Protein AF-A0A533V4X2-F1 (afdb_monomer_lite)

Structure (mmCIF, N/CA/C/O backbone):
data_AF-A0A533V4X2-F1
#
_entry.id   AF-A0A533V4X2-F1
#
loop_
_atom_site.group_PDB
_atom_site.id
_atom_site.type_symbol
_atom_site.label_atom_id
_atom_site.label_alt_id
_atom_site.label_comp_id
_atom_site.label_asym_id
_atom_site.label_entity_id
_atom_site.label_seq_id
_atom_site.pdbx_PDB_ins_code
_atom_site.Cartn_x
_atom_site.Cartn_y
_atom_site.Cartn_z
_atom_site.occupancy
_atom_site.B_iso_or_equiv
_atom_site.auth_seq_id
_atom_site.auth_comp_id
_atom_site.auth_asym_id
_atom_site.auth_atom_id
_atom_site.pdbx_PDB_model_num
ATOM 1 N N . MET A 1 1 ? -10.878 0.801 27.905 1.00 36.75 1 MET A N 1
ATOM 2 C CA . MET A 1 1 ? -9.970 1.420 26.915 1.00 36.75 1 MET A CA 1
ATOM 3 C C . MET A 1 1 ? -9.820 0.450 25.758 1.00 36.75 1 MET A C 1
ATOM 5 O O . MET A 1 1 ? -9.264 -0.616 25.973 1.00 36.75 1 MET A O 1
ATOM 9 N N . SER A 1 2 ? -10.381 0.737 24.579 1.00 46.00 2 SER A N 1
ATOM 10 C CA . SER A 1 2 ? -10.119 -0.096 23.400 1.00 46.00 2 SER A CA 1
ATOM 11 C C . SER A 1 2 ? -8.735 0.260 22.874 1.00 46.00 2 SER A C 1
ATOM 13 O O . SER A 1 2 ? -8.535 1.357 22.356 1.00 46.00 2 SER A O 1
ATOM 15 N N . THR A 1 3 ? -7.774 -0.639 23.036 1.00 48.94 3 THR A N 1
ATOM 16 C CA . THR A 1 3 ? -6.493 -0.575 22.339 1.00 48.94 3 THR A CA 1
ATOM 17 C C . THR A 1 3 ? -6.769 -0.788 20.854 1.00 48.94 3 THR A C 1
ATOM 19 O O . THR A 1 3 ? -6.816 -1.914 20.369 1.00 48.94 3 THR A O 1
ATOM 22 N N . SER A 1 4 ? -7.047 0.290 20.122 1.00 56.12 4 SER A N 1
ATOM 23 C CA . SER A 1 4 ? -7.152 0.238 18.668 1.00 56.12 4 SER A CA 1
ATOM 24 C C . SER A 1 4 ? -5.762 -0.053 18.115 1.00 56.12 4 SER A C 1
ATOM 26 O O . SER A 1 4 ? -4.965 0.859 17.907 1.00 56.12 4 SER A O 1
ATOM 28 N N . THR A 1 5 ? -5.450 -1.334 17.929 1.00 61.84 5 THR A N 1
ATOM 29 C CA . THR A 1 5 ? -4.327 -1.762 17.102 1.00 61.84 5 THR A CA 1
ATOM 30 C C . THR A 1 5 ? -4.601 -1.227 15.704 1.00 61.84 5 THR A C 1
ATOM 32 O O . THR A 1 5 ? -5.537 -1.653 15.027 1.00 61.84 5 THR A O 1
ATOM 35 N N . ASN A 1 6 ? -3.867 -0.187 15.315 1.00 71.69 6 ASN A N 1
ATOM 36 C CA . ASN A 1 6 ? -4.043 0.450 14.021 1.00 71.69 6 ASN A CA 1
ATOM 37 C C . ASN A 1 6 ? -3.504 -0.506 12.948 1.00 71.69 6 ASN A C 1
ATOM 39 O O . ASN A 1 6 ? -2.303 -0.555 12.698 1.00 71.69 6 ASN A O 1
ATOM 43 N N . ARG A 1 7 ? -4.382 -1.351 12.399 1.00 85.56 7 ARG A N 1
ATOM 44 C CA . ARG A 1 7 ? -4.024 -2.354 11.390 1.00 85.56 7 ARG A CA 1
ATOM 45 C C . ARG A 1 7 ? -3.724 -1.647 10.075 1.00 85.56 7 ARG A C 1
ATOM 47 O O . ARG A 1 7 ? -4.507 -0.807 9.643 1.00 85.56 7 ARG A O 1
ATOM 54 N N . ILE A 1 8 ? -2.618 -1.985 9.432 1.00 89.81 8 ILE A N 1
ATOM 55 C CA . ILE A 1 8 ? -2.208 -1.381 8.168 1.00 89.81 8 ILE A CA 1
ATOM 56 C C . ILE A 1 8 ? -2.623 -2.305 7.022 1.00 89.81 8 ILE A C 1
ATOM 58 O O . ILE A 1 8 ? -2.292 -3.492 6.997 1.00 89.81 8 ILE A O 1
ATOM 62 N N . VAL A 1 9 ? -3.337 -1.752 6.048 1.00 91.00 9 VAL A N 1
ATOM 63 C CA . VAL A 1 9 ? -3.598 -2.410 4.767 1.00 91.00 9 VAL A CA 1
ATOM 64 C C . VAL A 1 9 ? -2.708 -1.754 3.725 1.00 91.00 9 VAL A C 1
ATOM 66 O O . VAL A 1 9 ? -2.865 -0.571 3.434 1.00 91.00 9 VAL A O 1
ATOM 69 N N . SER A 1 10 ? -1.763 -2.524 3.189 1.00 91.81 10 SER A N 1
ATOM 70 C CA . SER A 1 10 ? -0.856 -2.067 2.140 1.00 91.81 10 SER A CA 1
ATOM 71 C C . SER A 1 10 ? -1.327 -2.569 0.780 1.00 91.81 10 SER A C 1
ATOM 73 O O . SER A 1 10 ? -1.456 -3.778 0.564 1.00 91.81 10 SER A O 1
ATOM 75 N N . ILE A 1 11 ? -1.591 -1.638 -0.131 1.00 93.44 11 ILE A N 1
ATOM 76 C CA . ILE A 1 11 ? -1.928 -1.911 -1.528 1.00 93.44 11 ILE A CA 1
ATOM 77 C C . ILE A 1 11 ? -0.657 -1.694 -2.344 1.00 93.44 11 ILE A C 1
ATOM 79 O O . ILE A 1 11 ? -0.125 -0.583 -2.369 1.00 93.44 11 ILE A O 1
ATOM 83 N N . VAL A 1 12 ? -0.166 -2.746 -2.993 1.00 92.88 12 VAL A N 1
ATOM 84 C CA . VAL A 1 12 ? 1.066 -2.698 -3.788 1.00 92.88 12 VAL A CA 1
ATOM 85 C C . VAL A 1 12 ? 0.750 -3.139 -5.208 1.00 92.88 12 VAL A C 1
ATOM 87 O O . VAL A 1 12 ? 0.528 -4.324 -5.456 1.00 92.88 12 VAL A O 1
ATOM 90 N N . ASP A 1 13 ? 0.731 -2.194 -6.136 1.00 92.25 13 ASP A N 1
ATOM 91 C CA . ASP A 1 13 ? 0.417 -2.435 -7.545 1.00 92.25 13 ASP A CA 1
ATOM 92 C C . ASP A 1 13 ? 1.175 -1.416 -8.396 1.00 92.25 13 ASP A C 1
ATOM 94 O O . ASP A 1 13 ? 1.222 -0.247 -8.029 1.00 92.25 13 ASP A O 1
A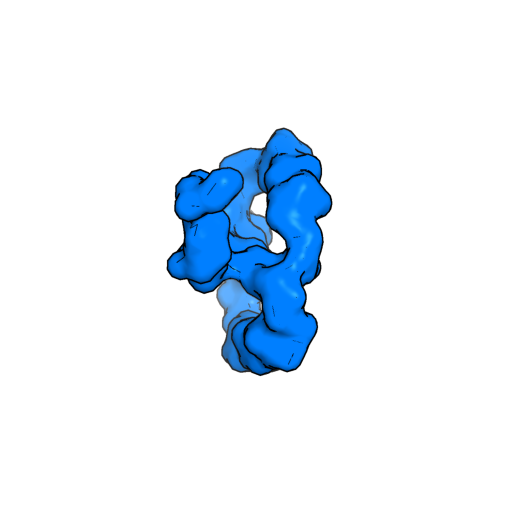TOM 98 N N . ASP A 1 14 ? 1.803 -1.843 -9.489 1.00 90.31 14 ASP A N 1
ATOM 99 C CA . ASP A 1 14 ? 2.570 -0.966 -10.379 1.00 90.31 14 ASP A CA 1
ATOM 100 C C . ASP A 1 14 ? 1.687 0.034 -11.148 1.00 90.31 14 ASP A C 1
ATOM 102 O O . ASP A 1 14 ? 2.195 1.032 -11.665 1.00 90.31 14 ASP A O 1
ATOM 106 N N . ASP A 1 15 ? 0.371 -0.185 -11.168 1.00 93.75 15 ASP A N 1
ATOM 107 C CA . ASP A 1 15 ? -0.624 0.704 -11.754 1.00 93.75 15 ASP A CA 1
ATOM 108 C C . ASP A 1 15 ? -1.217 1.699 -10.736 1.00 93.75 15 ASP A C 1
ATOM 110 O O . ASP A 1 15 ? -1.884 1.334 -9.761 1.00 93.75 15 ASP A O 1
ATOM 114 N N . LEU A 1 16 ? -1.020 2.999 -10.989 1.00 94.19 16 LEU A N 1
ATOM 115 C CA . LEU A 1 16 ? -1.489 4.072 -10.105 1.00 94.19 16 LEU A CA 1
ATOM 116 C C . LEU A 1 16 ? -3.016 4.069 -9.951 1.00 94.19 16 LEU A C 1
ATOM 118 O O . LEU A 1 16 ? -3.509 4.193 -8.827 1.00 94.19 16 LEU A O 1
ATOM 122 N N . ASP A 1 17 ? -3.757 3.900 -11.047 1.00 95.44 17 ASP A N 1
ATOM 123 C CA . ASP A 1 17 ? -5.223 3.934 -11.036 1.00 95.44 17 ASP A CA 1
ATOM 124 C C . ASP A 1 17 ? -5.792 2.816 -10.155 1.00 95.44 17 ASP A C 1
ATOM 126 O O . ASP A 1 17 ? -6.703 3.043 -9.352 1.00 95.44 17 ASP A O 1
ATOM 130 N N . THR A 1 18 ? -5.192 1.627 -10.222 1.00 92.44 18 THR A N 1
ATOM 131 C CA . THR A 1 18 ? -5.523 0.492 -9.359 1.00 92.44 18 THR A CA 1
ATOM 132 C C . THR A 1 18 ? -5.261 0.814 -7.889 1.00 92.44 18 THR A C 1
ATOM 134 O O . THR A 1 18 ? -6.138 0.589 -7.047 1.00 92.44 18 THR A O 1
ATOM 137 N N . THR A 1 19 ? -4.105 1.398 -7.548 1.00 94.56 19 THR A N 1
ATOM 138 C CA . THR A 1 19 ? -3.829 1.774 -6.148 1.00 94.56 19 THR A CA 1
ATOM 139 C C . THR A 1 19 ? -4.823 2.809 -5.610 1.00 94.56 19 THR A C 1
ATOM 141 O O . THR A 1 19 ? -5.280 2.681 -4.471 1.00 94.56 19 THR A O 1
ATOM 144 N N . ILE A 1 20 ? -5.224 3.784 -6.434 1.00 95.88 20 ILE A N 1
ATOM 145 C CA . ILE A 1 20 ? -6.218 4.806 -6.079 1.00 95.88 20 ILE A CA 1
ATOM 146 C C . ILE A 1 20 ? -7.592 4.167 -5.870 1.00 95.88 20 ILE A C 1
ATOM 148 O O . ILE A 1 20 ? -8.239 4.436 -4.857 1.00 95.88 20 ILE A O 1
ATOM 152 N N . LEU A 1 21 ? -8.028 3.292 -6.782 1.00 95.62 21 LEU A N 1
ATOM 153 C CA . LEU A 1 21 ? -9.323 2.616 -6.698 1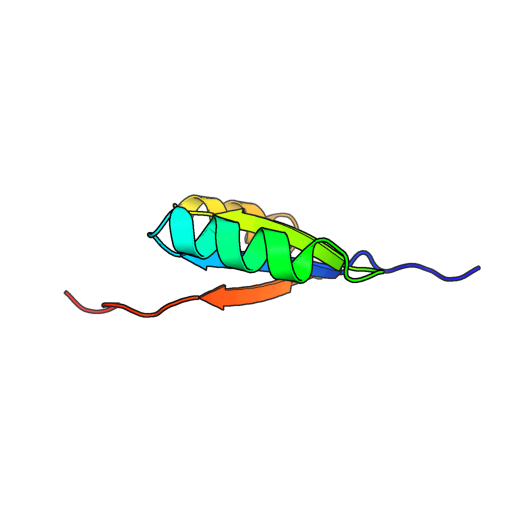.00 95.62 21 LEU A CA 1
ATOM 154 C C . LEU A 1 21 ? -9.477 1.856 -5.374 1.00 95.62 21 LEU A C 1
ATOM 156 O O . LEU A 1 21 ? -10.479 2.013 -4.672 1.00 95.62 21 LEU A O 1
ATOM 160 N N . PHE A 1 22 ? -8.474 1.056 -5.007 1.00 94.00 22 PHE A N 1
ATOM 161 C CA . PHE A 1 22 ? -8.512 0.293 -3.761 1.00 94.00 22 PHE A CA 1
ATOM 162 C C . PHE A 1 22 ? -8.375 1.181 -2.522 1.00 94.00 22 PHE A C 1
ATOM 164 O O . PHE A 1 22 ? -9.036 0.913 -1.516 1.00 94.00 22 PHE A O 1
ATOM 171 N N . HIS A 1 23 ? -7.579 2.252 -2.579 1.00 95.56 23 HIS A N 1
ATOM 172 C CA . HIS A 1 23 ? -7.500 3.212 -1.481 1.00 95.56 23 HIS A CA 1
ATOM 173 C C . HIS A 1 23 ? -8.864 3.848 -1.204 1.00 95.56 23 HIS A C 1
ATOM 175 O O . HIS A 1 23 ? -9.339 3.838 -0.069 1.00 95.56 23 HIS A O 1
ATOM 181 N N . GLU A 1 24 ? -9.530 4.346 -2.244 1.00 96.75 24 GLU A N 1
ATOM 182 C CA . GLU A 1 24 ? -10.839 4.985 -2.129 1.00 96.75 24 GLU A CA 1
ATOM 183 C C . GLU A 1 24 ? -11.914 4.026 -1.606 1.00 96.75 24 GLU A C 1
ATOM 185 O O . GLU A 1 24 ? -12.738 4.418 -0.777 1.00 96.75 24 GLU A O 1
ATOM 190 N N . ALA A 1 25 ? -11.870 2.757 -2.019 1.00 95.50 25 ALA A N 1
ATOM 191 C CA . ALA A 1 25 ? -12.786 1.729 -1.533 1.00 95.50 25 ALA A CA 1
ATOM 192 C C . ALA A 1 25 ? -12.582 1.393 -0.042 1.00 95.50 25 ALA A C 1
ATOM 194 O O . ALA A 1 25 ? -13.549 1.092 0.660 1.00 95.50 25 ALA A O 1
ATOM 195 N N . LEU A 1 26 ? -11.341 1.443 0.456 1.00 93.19 26 LEU A N 1
ATOM 196 C CA . LEU A 1 26 ? -10.986 0.959 1.795 1.00 93.19 26 LEU A CA 1
ATOM 197 C C . LEU A 1 26 ? -10.801 2.067 2.842 1.00 93.19 26 LEU A C 1
ATOM 199 O O . LEU A 1 26 ? -10.918 1.784 4.034 1.00 93.19 26 LEU A O 1
ATOM 203 N N . LYS A 1 27 ? -10.572 3.327 2.447 1.00 93.19 27 LYS A N 1
ATOM 204 C CA . LYS A 1 27 ? -10.249 4.432 3.376 1.00 93.19 27 LYS A CA 1
ATOM 205 C C . LYS A 1 27 ? -11.309 4.7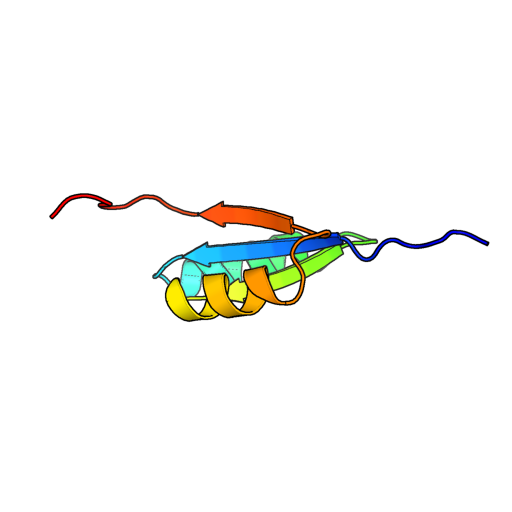13 4.446 1.00 93.19 27 LYS A C 1
ATOM 207 O O . LYS A 1 27 ? -11.007 5.334 5.459 1.00 93.19 27 LYS A O 1
ATOM 212 N N . SER A 1 28 ? -12.557 4.299 4.218 1.00 93.06 28 SER A N 1
ATOM 213 C CA . SER A 1 28 ? -13.672 4.519 5.150 1.00 93.06 28 SER A CA 1
ATOM 214 C C . SER A 1 28 ? -13.830 3.407 6.198 1.00 93.06 28 SER A C 1
ATOM 216 O O . SER A 1 28 ? -14.611 3.554 7.144 1.00 93.06 28 SER A O 1
ATOM 218 N N . VAL A 1 29 ? -13.094 2.299 6.062 1.00 92.38 29 VAL A N 1
ATOM 219 C CA . VAL A 1 29 ? -13.155 1.170 6.994 1.00 92.38 29 VAL A CA 1
ATOM 220 C C . VAL A 1 29 ? -12.524 1.576 8.326 1.00 92.38 29 VAL A C 1
ATOM 222 O O . VAL A 1 29 ? -11.367 1.979 8.408 1.00 92.38 29 VAL A O 1
ATOM 225 N N . ARG A 1 30 ? -13.292 1.462 9.414 1.00 91.50 30 ARG A N 1
ATOM 226 C CA . ARG A 1 30 ? -12.816 1.840 10.751 1.00 91.50 30 ARG A CA 1
ATOM 227 C C . ARG A 1 30 ? -11.751 0.872 11.262 1.00 91.50 30 ARG A C 1
ATOM 229 O O . ARG A 1 30 ? -11.897 -0.345 11.161 1.00 91.50 30 ARG A O 1
ATOM 236 N N . GLY A 1 31 ? -10.730 1.426 11.911 1.00 87.94 31 GLY A N 1
ATOM 237 C CA . GLY A 1 31 ? -9.683 0.644 12.571 1.00 87.94 31 GLY A CA 1
ATOM 238 C C . GLY A 1 31 ? -8.658 0.032 11.615 1.00 87.94 31 GLY A C 1
ATOM 239 O O . GLY A 1 31 ? -7.965 -0.907 12.015 1.00 87.94 31 GLY A O 1
ATOM 240 N N . ILE A 1 32 ? -8.580 0.541 10.381 1.00 89.06 32 ILE A N 1
ATOM 241 C CA . ILE A 1 32 ? -7.451 0.312 9.482 1.00 89.06 32 ILE A CA 1
ATOM 242 C C . ILE A 1 32 ? -6.849 1.644 9.027 1.00 89.06 32 ILE A C 1
ATOM 244 O O . ILE A 1 32 ? -7.544 2.655 8.952 1.00 89.06 32 ILE A O 1
ATOM 248 N N . THR A 1 33 ? -5.565 1.624 8.688 1.00 90.50 33 THR A N 1
ATOM 249 C CA . THR A 1 33 ? -4.887 2.667 7.917 1.00 90.50 33 THR A CA 1
ATOM 250 C C . THR A 1 33 ? -4.502 2.076 6.572 1.00 90.50 33 THR A C 1
ATOM 252 O O . THR A 1 33 ? -3.871 1.022 6.521 1.00 90.50 33 THR A O 1
ATOM 255 N N . VAL A 1 34 ? -4.898 2.731 5.484 1.00 92.50 34 VAL A N 1
ATOM 256 C CA . VAL A 1 34 ? -4.573 2.281 4.129 1.00 92.50 34 VAL A CA 1
ATOM 257 C C . VAL A 1 34 ? -3.333 3.022 3.642 1.00 92.50 34 VAL A C 1
ATOM 259 O O . VAL A 1 34 ? -3.265 4.244 3.739 1.00 92.50 34 VAL A O 1
ATOM 262 N N . VAL A 1 35 ? -2.360 2.282 3.119 1.00 93.44 35 VAL A 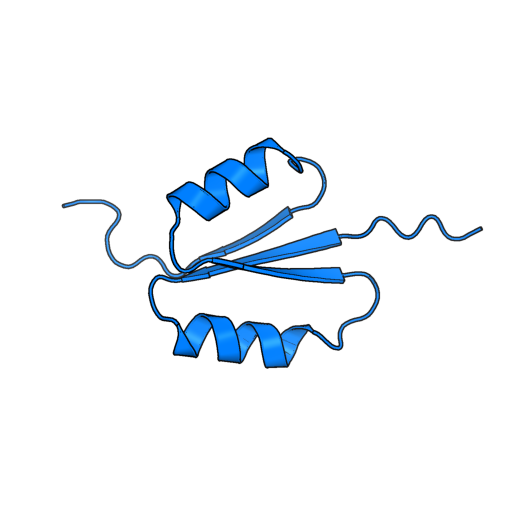N 1
ATOM 263 C CA . VAL A 1 35 ? -1.159 2.816 2.467 1.00 93.44 35 VAL A CA 1
ATOM 264 C C . VAL A 1 35 ? -1.032 2.203 1.077 1.00 93.44 35 VAL A C 1
ATOM 266 O O . VAL A 1 35 ? -1.386 1.044 0.867 1.00 93.44 35 VAL A O 1
ATOM 269 N N . THR A 1 36 ? -0.553 2.983 0.116 1.00 94.50 36 THR A N 1
ATOM 270 C CA . THR A 1 36 ? -0.451 2.576 -1.291 1.00 94.50 36 THR A CA 1
ATOM 271 C C . THR A 1 36 ? 0.972 2.730 -1.795 1.00 94.50 36 THR A C 1
ATOM 273 O O . THR A 1 36 ? 1.617 3.742 -1.512 1.00 94.50 36 THR A O 1
ATOM 276 N N . PHE A 1 37 ? 1.433 1.783 -2.604 1.00 94.69 37 PHE A N 1
ATOM 277 C CA . PHE A 1 37 ? 2.750 1.818 -3.228 1.00 94.69 37 PHE A CA 1
ATOM 278 C C . PHE A 1 37 ? 2.669 1.371 -4.685 1.00 94.69 37 PHE A C 1
ATOM 280 O O . PHE A 1 37 ? 2.184 0.278 -4.964 1.00 94.69 37 PHE A O 1
ATOM 287 N N . THR A 1 38 ? 3.224 2.184 -5.584 1.00 93.75 38 THR A N 1
ATOM 288 C CA . THR A 1 38 ? 3.513 1.779 -6.971 1.00 93.75 38 THR A CA 1
ATOM 289 C C . THR A 1 38 ? 4.910 1.195 -7.150 1.00 93.75 38 THR A C 1
ATOM 291 O O . THR A 1 38 ? 5.215 0.571 -8.161 1.00 93.75 38 THR A O 1
ATOM 294 N N . ASP A 1 39 ? 5.761 1.357 -6.137 1.00 91.19 39 ASP A N 1
ATOM 295 C CA . ASP A 1 39 ? 7.111 0.812 -6.089 1.00 91.19 39 ASP A CA 1
ATOM 296 C C . ASP A 1 39 ? 7.181 -0.302 -5.025 1.00 91.19 39 ASP A C 1
ATOM 298 O O . ASP A 1 39 ? 7.049 -0.017 -3.826 1.00 91.19 39 ASP A O 1
ATOM 302 N N . PRO A 1 40 ? 7.395 -1.571 -5.423 1.00 86.81 40 PRO A N 1
ATOM 303 C CA . PRO A 1 40 ? 7.459 -2.684 -4.484 1.00 86.81 40 PRO A CA 1
ATOM 304 C C . PRO A 1 40 ? 8.674 -2.622 -3.547 1.00 86.81 40 PRO A C 1
ATOM 306 O O . PRO A 1 40 ? 8.618 -3.214 -2.469 1.00 86.81 40 PRO A O 1
ATOM 309 N N . ILE A 1 41 ? 9.749 -1.906 -3.904 1.00 90.12 41 ILE A N 1
ATOM 310 C CA . ILE A 1 41 ? 10.907 -1.716 -3.019 1.00 90.12 41 ILE A CA 1
ATOM 311 C C . ILE A 1 41 ? 10.530 -0.785 -1.868 1.00 90.12 41 ILE A C 1
ATOM 313 O O . ILE A 1 41 ? 10.747 -1.132 -0.709 1.00 90.12 41 ILE A O 1
ATOM 317 N N . LYS A 1 42 ? 9.844 0.326 -2.154 1.00 91.56 42 LYS A N 1
ATOM 318 C CA . LYS A 1 42 ? 9.330 1.231 -1.109 1.00 91.56 42 LYS A CA 1
ATOM 319 C C . LYS A 1 42 ? 8.304 0.554 -0.205 1.00 91.56 42 LYS A C 1
ATOM 321 O O . LYS A 1 42 ? 8.286 0.794 1.001 1.00 91.56 42 LYS A O 1
ATOM 326 N N . ALA A 1 43 ? 7.467 -0.318 -0.770 1.00 89.75 43 ALA A N 1
ATOM 327 C CA . ALA A 1 43 ? 6.539 -1.120 0.021 1.00 89.75 43 ALA A CA 1
ATOM 328 C C . ALA A 1 43 ? 7.277 -2.045 1.005 1.00 89.75 43 ALA A C 1
ATOM 330 O O . ALA A 1 43 ? 6.857 -2.182 2.154 1.00 89.75 43 ALA A O 1
ATOM 331 N N . LEU A 1 44 ? 8.383 -2.659 0.568 1.00 87.12 44 LEU A N 1
ATOM 332 C CA . LEU A 1 44 ? 9.215 -3.531 1.397 1.00 87.12 44 LEU A CA 1
ATOM 333 C C . LEU A 1 44 ? 9.945 -2.753 2.503 1.00 87.12 44 LEU A C 1
ATOM 335 O O . LEU A 1 44 ? 9.966 -3.202 3.648 1.00 87.12 44 LEU A O 1
ATOM 339 N N . GLU A 1 45 ? 10.487 -1.576 2.189 1.00 90.06 45 GLU A N 1
ATOM 340 C CA . GLU A 1 45 ? 11.096 -0.674 3.177 1.00 90.06 45 GLU A CA 1
ATOM 341 C C . GLU A 1 45 ? 10.082 -0.275 4.258 1.00 90.06 45 GLU A C 1
ATOM 343 O O . GLU A 1 45 ? 10.361 -0.378 5.453 1.00 90.06 45 GLU A O 1
ATOM 348 N N . HIS A 1 46 ? 8.865 0.103 3.852 1.00 88.00 46 HIS A N 1
ATOM 349 C CA . HIS A 1 46 ? 7.787 0.437 4.781 1.00 88.00 46 HIS A CA 1
ATOM 350 C C . HIS A 1 46 ? 7.354 -0.780 5.618 1.00 88.00 46 HIS A C 1
ATOM 352 O O . HIS A 1 46 ? 7.089 -0.650 6.820 1.00 88.00 46 HIS A O 1
ATOM 358 N N . PHE A 1 47 ? 7.315 -1.977 5.016 1.00 84.88 47 PHE A N 1
ATOM 359 C CA . PHE A 1 47 ? 7.019 -3.226 5.720 1.00 84.88 47 PHE A CA 1
ATOM 360 C C . PHE A 1 47 ? 8.022 -3.500 6.843 1.00 84.88 47 PHE A C 1
ATOM 362 O O . PHE A 1 47 ? 7.602 -3.748 7.971 1.00 84.88 47 PHE A O 1
ATOM 369 N N . HIS A 1 48 ? 9.321 -3.381 6.564 1.00 83.25 48 HIS A N 1
ATOM 370 C CA . HIS A 1 48 ? 10.385 -3.652 7.534 1.00 83.25 48 HIS A CA 1
ATOM 371 C C . HIS A 1 48 ? 10.280 -2.786 8.800 1.00 83.25 48 HIS A C 1
ATOM 373 O O . HIS A 1 48 ? 10.616 -3.232 9.889 1.00 83.25 48 HIS A O 1
ATOM 379 N N . VAL A 1 49 ? 9.755 -1.564 8.674 1.00 83.06 49 VAL A N 1
ATOM 380 C CA . VAL A 1 49 ? 9.581 -0.635 9.803 1.00 83.06 49 VAL A CA 1
ATOM 381 C C . VAL A 1 49 ? 8.307 -0.911 10.620 1.00 83.06 49 VAL A C 1
ATOM 383 O O . VAL A 1 49 ? 8.239 -0.515 11.780 1.00 83.06 49 VAL A O 1
ATOM 386 N N . ASN A 1 50 ? 7.291 -1.587 10.064 1.00 79.69 50 ASN A N 1
ATOM 387 C CA . ASN A 1 50 ? 5.982 -1.750 10.728 1.00 79.69 50 ASN A CA 1
ATOM 388 C C . ASN A 1 50 ? 5.481 -3.212 10.768 1.00 79.69 50 ASN A C 1
ATOM 390 O O . ASN A 1 50 ? 4.272 -3.455 10.768 1.00 79.69 50 ASN A O 1
ATOM 394 N N . GLU A 1 51 ? 6.397 -4.182 10.749 1.00 67.62 51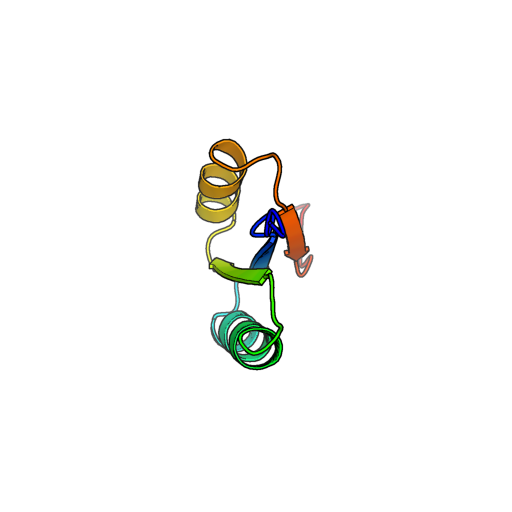 GLU A N 1
ATOM 395 C CA . GLU A 1 51 ? 6.189 -5.617 10.473 1.00 67.62 51 GLU A CA 1
ATOM 396 C C . GLU A 1 51 ? 5.008 -6.300 11.203 1.00 67.62 51 GLU A C 1
ATOM 398 O O . GLU A 1 51 ? 4.441 -7.270 10.704 1.00 67.62 51 GLU A O 1
ATOM 403 N N . HIS A 1 52 ? 4.562 -5.768 12.343 1.00 63.81 52 HIS A N 1
ATOM 404 C CA . HIS A 1 52 ? 3.495 -6.338 13.172 1.00 63.81 52 HIS A CA 1
ATOM 405 C C . HIS A 1 52 ? 2.051 -5.952 12.781 1.00 63.81 52 HIS A C 1
ATOM 407 O O . HIS A 1 52 ? 1.121 -6.330 13.496 1.00 63.81 52 HIS A O 1
ATOM 413 N N . ALA A 1 53 ? 1.822 -5.211 11.686 1.00 63.94 53 ALA A N 1
ATOM 414 C CA . ALA A 1 53 ? 0.502 -4.633 11.383 1.00 63.94 53 ALA A CA 1
ATOM 415 C C . ALA A 1 53 ? -0.093 -4.940 9.991 1.00 63.94 53 ALA A C 1
ATOM 417 O O . ALA A 1 53 ? -1.102 -4.326 9.651 1.00 63.94 53 ALA A O 1
ATOM 418 N N . TYR A 1 54 ? 0.468 -5.852 9.186 1.00 63.03 54 TYR A N 1
ATOM 419 C CA . TYR A 1 54 ? 0.191 -5.879 7.738 1.00 63.03 54 TYR A CA 1
ATOM 420 C C . TYR A 1 54 ? -0.783 -6.936 7.206 1.00 63.03 54 TYR A C 1
ATOM 422 O O . TYR A 1 54 ? -0.656 -8.129 7.473 1.00 63.03 54 TYR A O 1
ATOM 430 N N . LEU A 1 55 ? -1.649 -6.481 6.293 1.00 66.38 55 LEU A N 1
ATOM 431 C CA . LEU A 1 55 ? -2.207 -7.258 5.182 1.00 66.38 55 LEU A CA 1
ATOM 432 C C . LEU A 1 55 ? -1.710 -6.645 3.858 1.00 66.38 55 LEU A C 1
ATOM 434 O O . LEU A 1 55 ? -1.818 -5.431 3.677 1.00 66.38 55 LEU A O 1
ATOM 438 N N . VAL A 1 56 ? -1.182 -7.468 2.943 1.00 67.81 56 VAL A N 1
ATOM 439 C CA . VAL A 1 56 ? -0.672 -7.031 1.629 1.00 67.81 56 VAL A CA 1
ATOM 440 C C . VAL A 1 56 ? -1.593 -7.535 0.523 1.00 67.81 56 VAL A C 1
ATOM 442 O O . VAL A 1 56 ? -1.828 -8.738 0.415 1.00 67.81 56 VAL A O 1
ATOM 445 N N . ILE A 1 57 ? -2.081 -6.624 -0.318 1.00 65.81 57 ILE A N 1
ATOM 446 C CA . ILE A 1 57 ? -2.806 -6.952 -1.550 1.00 65.81 57 ILE A CA 1
ATOM 447 C C . ILE A 1 57 ? -1.894 -6.579 -2.715 1.00 65.81 57 ILE A C 1
ATOM 449 O O . ILE A 1 57 ? -1.565 -5.406 -2.890 1.00 65.81 57 ILE A O 1
ATOM 453 N N . ARG A 1 58 ? -1.454 -7.588 -3.474 1.00 68.19 58 ARG A N 1
ATOM 454 C CA . ARG A 1 58 ? -0.538 -7.422 -4.605 1.00 68.19 58 ARG A CA 1
ATOM 455 C C . ARG A 1 58 ? -1.075 -8.120 -5.844 1.00 68.19 58 ARG A C 1
ATOM 457 O O . ARG A 1 58 ? -1.470 -9.284 -5.776 1.00 68.19 58 ARG A O 1
ATOM 464 N N . ASN A 1 59 ? -1.015 -7.435 -6.978 1.00 64.38 59 ASN A N 1
ATOM 465 C CA . ASN A 1 59 ? -1.201 -8.043 -8.286 1.00 64.38 59 ASN A CA 1
ATOM 466 C C . ASN A 1 59 ? 0.125 -8.657 -8.760 1.00 64.38 59 ASN A C 1
ATOM 468 O O . ASN A 1 59 ? 1.157 -7.990 -8.819 1.00 64.38 59 ASN A O 1
ATOM 472 N N . PHE A 1 60 ? 0.129 -9.956 -9.060 1.00 59.12 60 PHE A N 1
ATOM 473 C CA . PHE A 1 60 ? 1.313 -10.655 -9.556 1.00 59.12 60 PHE A CA 1
ATOM 474 C C . PHE A 1 60 ? 1.267 -10.731 -11.083 1.00 59.12 60 PHE A C 1
ATOM 476 O O . PHE A 1 60 ? 0.817 -11.726 -11.650 1.00 59.12 60 PHE A O 1
ATOM 483 N N . LYS A 1 61 ? 1.790 -9.712 -11.769 1.00 60.78 61 LYS A N 1
ATOM 484 C CA . LYS A 1 61 ? 2.227 -9.859 -13.163 1.00 60.78 61 LYS A CA 1
ATOM 485 C C . LYS A 1 61 ? 3.752 -9.949 -13.193 1.00 60.78 61 LYS A C 1
ATOM 487 O O . LYS A 1 61 ? 4.443 -8.951 -13.078 1.00 60.78 61 LYS A O 1
ATOM 492 N N . ASN A 1 62 ? 4.250 -11.175 -13.373 1.00 54.69 62 ASN A N 1
ATOM 493 C CA . ASN A 1 62 ? 5.657 -11.552 -13.583 1.00 54.69 62 ASN A CA 1
ATOM 494 C C . ASN A 1 62 ? 6.599 -11.395 -12.373 1.00 54.69 62 ASN A C 1
ATOM 496 O O . ASN A 1 62 ? 7.222 -10.360 -12.178 1.00 54.69 62 ASN A O 1
ATOM 500 N N . ILE A 1 63 ? 6.799 -12.489 -11.627 1.00 47.38 63 ILE A N 1
ATOM 501 C CA . ILE A 1 63 ? 7.961 -12.655 -10.724 1.00 47.38 63 ILE A CA 1
ATOM 502 C C . ILE A 1 63 ? 9.117 -13.424 -11.384 1.00 47.38 63 ILE A C 1
ATOM 504 O O . ILE A 1 63 ? 10.164 -13.608 -10.780 1.00 47.38 63 ILE A O 1
ATOM 508 N N . LEU A 1 64 ? 8.990 -13.824 -12.650 1.00 45.53 64 LEU A N 1
ATOM 509 C CA . LEU A 1 64 ? 10.076 -14.479 -13.376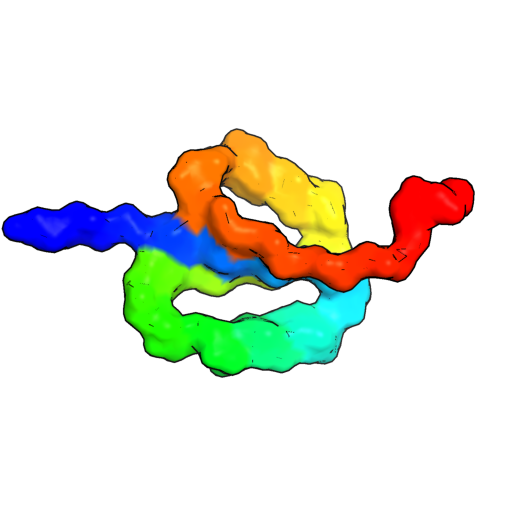 1.00 45.53 64 LEU A CA 1
ATOM 510 C C . LEU A 1 64 ? 10.147 -13.933 -14.805 1.00 45.53 64 LEU A C 1
ATOM 512 O O . LEU A 1 64 ? 9.434 -14.399 -15.694 1.00 45.53 64 LEU A O 1
ATOM 516 N N . LYS A 1 65 ? 10.998 -12.930 -15.007 1.00 40.59 65 LYS A N 1
ATOM 517 C CA . LYS A 1 65 ? 11.739 -12.720 -16.250 1.00 40.59 65 LYS A CA 1
ATOM 518 C C . LYS A 1 65 ? 13.176 -12.391 -15.892 1.00 40.59 65 LYS A C 1
ATOM 520 O O . LYS A 1 65 ? 13.351 -11.609 -14.935 1.00 40.59 65 LYS A O 1
#

pLDDT: mean 80.56, std 16.77, range [36.75, 96.75]

Radius of gyration: 12.8 Å; chains: 1; bounding box: 25×20×43 Å

Foldseek 3Di:
DPPLPAAEEEEEELDPVVQVVVCVVPVPPPSYDYHYYNDVVVVVVVCVVVVPHYDYDYDDDDPDD

Sequence (65 aa):
MSTSTNRIVSIVDDDLDTTILFHEALKSVRGITVVTFTDPIKALEHFHVNEHAYLVIRNFKNILK

Secondary structure (DSSP, 8-state):
------EEEEEE-S-HHHHHHHHHHHTTSTTEEEEEES-HHHHHHHHHHSGGGEEEEE--S-S--